Protein AF-A0A1Q6RII9-F1 (afdb_monomer_lite)

Radius of gyration: 26.64 Å; chains: 1; bounding box: 64×30×68 Å

Secondary structure (DSSP, 8-state):
-HHHHHH--HHHHHHHHHHHHHHHHHHHHHHHHHHHHHHHHHHHHHHHH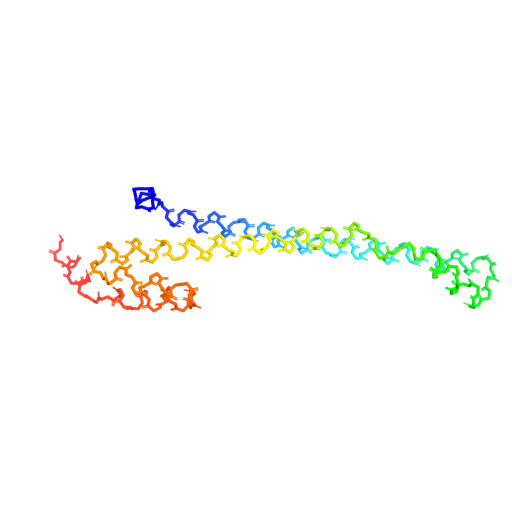HHHTT--HHHHHHHHHHH--SS-HHHHHHHHHHHHHHHHHHHHHHHHHHHHHHHHHHHTT--TTHHHHHHHHHHHHHHHHHHHHH--GGGHHHHT--

Structure (mmCIF, N/CA/C/O backbone):
data_AF-A0A1Q6RII9-F1
#
_entry.id   AF-A0A1Q6RII9-F1
#
loop_
_atom_site.group_PDB
_atom_site.id
_atom_site.type_symbol
_atom_site.label_atom_id
_atom_site.label_alt_id
_atom_site.label_comp_id
_atom_site.label_asym_id
_atom_site.label_entity_id
_atom_site.label_seq_id
_atom_site.pdbx_PDB_ins_code
_atom_site.Cartn_x
_atom_site.Cartn_y
_atom_site.Cartn_z
_atom_site.occupancy
_atom_site.B_iso_or_equiv
_atom_site.auth_seq_id
_atom_site.auth_comp_id
_atom_site.auth_asym_id
_atom_site.auth_atom_id
_atom_site.pdbx_PDB_model_num
ATOM 1 N N . MET A 1 1 ? -21.278 8.200 2.891 1.00 50.44 1 MET A N 1
ATOM 2 C CA . MET A 1 1 ? -20.014 7.417 2.944 1.00 50.44 1 MET A CA 1
ATOM 3 C C . MET A 1 1 ? -19.967 6.395 4.087 1.00 50.44 1 MET A C 1
ATOM 5 O O . MET A 1 1 ? -19.566 5.267 3.833 1.00 50.44 1 MET A O 1
ATOM 9 N N . LYS A 1 2 ? -20.441 6.727 5.300 1.00 54.19 2 LYS A N 1
ATOM 10 C CA . LYS A 1 2 ? -20.439 5.848 6.491 1.00 54.19 2 LYS A CA 1
ATOM 11 C C . LYS A 1 2 ? -21.106 4.464 6.299 1.00 54.19 2 LYS A C 1
ATOM 13 O O . LYS A 1 2 ? -20.525 3.463 6.702 1.00 54.19 2 LYS A O 1
ATOM 18 N N . ASN A 1 3 ? -22.242 4.387 5.591 1.00 57.34 3 ASN A N 1
ATOM 19 C CA . ASN A 1 3 ? -22.952 3.115 5.336 1.00 57.34 3 ASN A CA 1
ATOM 20 C C . ASN A 1 3 ? -22.182 2.1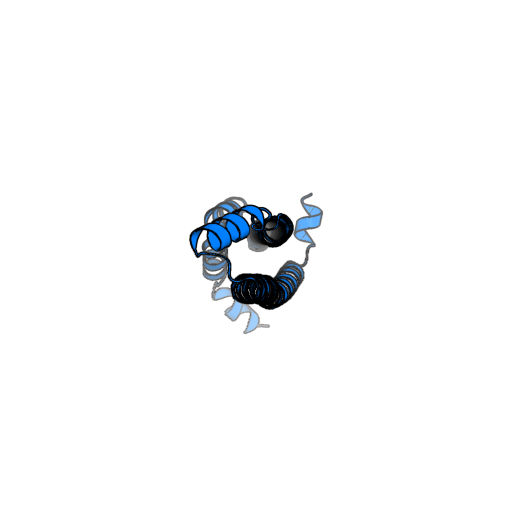13 4.455 1.00 57.34 3 ASN A C 1
ATOM 22 O O . ASN A 1 3 ? -22.318 0.909 4.648 1.00 57.34 3 ASN A O 1
ATOM 26 N N . ARG A 1 4 ? -21.352 2.575 3.504 1.00 58.88 4 ARG A N 1
ATOM 27 C CA . ARG A 1 4 ? -20.584 1.667 2.627 1.00 58.88 4 ARG A CA 1
ATOM 28 C C . ARG A 1 4 ? -19.405 1.017 3.346 1.00 58.88 4 ARG A C 1
ATOM 30 O O . ARG A 1 4 ? -19.097 -0.135 3.077 1.00 58.88 4 ARG A O 1
ATOM 37 N N . ILE A 1 5 ? -18.771 1.741 4.265 1.00 59.44 5 ILE A N 1
ATOM 38 C CA . ILE A 1 5 ? -17.616 1.254 5.033 1.00 59.44 5 ILE A CA 1
ATOM 39 C C . ILE A 1 5 ? -18.059 0.172 6.030 1.00 59.44 5 ILE A C 1
ATOM 41 O O . ILE A 1 5 ? -17.378 -0.835 6.188 1.00 59.44 5 ILE A O 1
ATOM 45 N N . MET A 1 6 ? -19.233 0.327 6.651 1.00 60.06 6 MET A N 1
ATOM 46 C CA . MET A 1 6 ? -19.733 -0.629 7.648 1.00 60.06 6 MET A CA 1
ATOM 47 C C . MET A 1 6 ? -20.140 -1.989 7.060 1.00 60.06 6 MET A C 1
ATOM 49 O O . MET A 1 6 ? -19.877 -3.014 7.686 1.00 60.06 6 MET A O 1
ATOM 53 N N . HIS A 1 7 ? -20.694 -2.029 5.844 1.00 58.81 7 HIS A N 1
ATOM 54 C CA . HIS A 1 7 ? -21.072 -3.288 5.181 1.00 58.81 7 HIS A CA 1
ATOM 55 C C . HIS A 1 7 ? -19.946 -3.946 4.371 1.00 58.81 7 HIS A C 1
ATOM 57 O O . HIS A 1 7 ? -20.114 -5.068 3.896 1.00 58.81 7 HIS A O 1
ATOM 63 N N . LYS A 1 8 ? -18.790 -3.289 4.213 1.00 65.94 8 LYS A N 1
ATOM 64 C CA . LYS A 1 8 ? -17.665 -3.846 3.456 1.00 65.94 8 LYS A CA 1
ATOM 65 C C . LYS A 1 8 ? -17.044 -5.014 4.231 1.00 65.94 8 LYS A C 1
ATOM 67 O O . LYS A 1 8 ? -16.762 -4.913 5.432 1.00 65.94 8 LYS A O 1
ATOM 72 N N . ASP A 1 9 ? -16.846 -6.130 3.539 1.00 79.31 9 ASP A N 1
ATOM 73 C CA . ASP A 1 9 ? -16.134 -7.296 4.057 1.00 79.31 9 ASP A CA 1
ATOM 74 C C . ASP A 1 9 ? -14.630 -7.069 3.871 1.00 79.31 9 ASP A C 1
ATOM 76 O O . ASP A 1 9 ? -14.045 -7.372 2.828 1.00 79.31 9 ASP A O 1
ATOM 80 N N . PHE A 1 10 ? -14.013 -6.461 4.882 1.00 77.38 10 PHE A N 1
ATOM 81 C CA . PHE A 1 10 ? -12.586 -6.157 4.863 1.00 77.38 10 PHE A CA 1
ATOM 82 C C . PHE A 1 10 ? -11.726 -7.420 4.768 1.00 77.38 10 PHE A C 1
ATOM 84 O O . PHE A 1 10 ? -10.680 -7.378 4.133 1.00 77.38 10 PHE A O 1
ATOM 91 N N . ALA A 1 11 ? -12.176 -8.569 5.285 1.00 76.81 11 ALA A N 1
ATOM 92 C CA . ALA A 1 11 ? -11.431 -9.821 5.162 1.00 76.81 11 ALA A CA 1
ATOM 93 C C . ALA A 1 11 ? -11.367 -10.318 3.709 1.00 76.81 11 ALA A C 1
ATOM 95 O O . ALA A 1 11 ? -10.376 -10.927 3.299 1.00 76.81 11 ALA A O 1
ATOM 96 N N . LYS A 1 12 ? -12.411 -10.071 2.908 1.00 80.75 12 LYS A N 1
ATOM 97 C CA . LYS A 1 12 ? -12.364 -10.297 1.454 1.00 80.75 12 LYS A CA 1
ATOM 98 C C . LYS A 1 12 ? -11.507 -9.249 0.745 1.00 80.75 12 LYS A C 1
ATOM 100 O O . LYS A 1 12 ? -10.730 -9.619 -0.128 1.00 80.75 12 LYS A O 1
ATOM 105 N N . ALA A 1 13 ? -11.603 -7.978 1.139 1.00 82.62 13 ALA A N 1
ATOM 106 C CA . ALA A 1 13 ? -10.805 -6.900 0.550 1.00 82.62 13 ALA A CA 1
ATOM 107 C C . ALA A 1 13 ? -9.293 -7.113 0.757 1.00 82.62 13 ALA A C 1
ATOM 109 O O . ALA A 1 13 ? -8.537 -7.063 -0.208 1.00 82.62 13 ALA A O 1
ATOM 110 N N . PHE A 1 14 ? -8.859 -7.455 1.974 1.00 82.62 14 PHE A N 1
ATOM 111 C CA . PHE A 1 14 ? -7.457 -7.768 2.262 1.00 82.62 14 PHE A CA 1
ATOM 112 C C . PHE A 1 14 ? -6.969 -9.000 1.500 1.00 82.62 14 PHE A C 1
ATOM 114 O O . PHE A 1 14 ? -5.874 -8.971 0.948 1.00 82.62 14 PHE A O 1
ATOM 121 N N . ARG A 1 15 ? -7.787 -10.060 1.404 1.00 83.06 15 ARG A N 1
ATOM 122 C CA . ARG A 1 15 ? -7.452 -11.235 0.581 1.00 83.06 15 ARG A CA 1
ATOM 123 C C . ARG A 1 15 ? -7.273 -10.871 -0.889 1.00 83.06 15 ARG A C 1
ATOM 125 O O . ARG A 1 15 ? -6.315 -11.324 -1.501 1.00 83.06 15 ARG A O 1
ATOM 132 N N . LEU A 1 16 ? -8.153 -10.037 -1.440 1.00 86.25 16 LEU A N 1
ATOM 133 C CA . LEU A 1 16 ? -8.039 -9.570 -2.820 1.00 86.25 16 LEU A CA 1
ATOM 134 C C . LEU A 1 16 ? -6.758 -8.753 -3.037 1.00 86.25 16 LEU A C 1
ATOM 136 O O . LEU A 1 16 ? -6.026 -9.023 -3.984 1.00 86.25 16 LEU A O 1
ATOM 140 N N . ILE A 1 17 ? -6.461 -7.801 -2.146 1.00 87.06 17 ILE A N 1
ATOM 141 C CA . ILE A 1 17 ? -5.233 -6.994 -2.207 1.00 87.06 17 ILE A CA 1
ATOM 142 C C . ILE A 1 17 ? -3.994 -7.888 -2.127 1.00 87.06 17 ILE A C 1
ATOM 144 O O . ILE A 1 17 ? -3.063 -7.699 -2.901 1.00 87.06 17 ILE A O 1
ATOM 148 N N . LEU A 1 18 ? -3.996 -8.888 -1.243 1.00 85.44 18 LEU A N 1
ATOM 149 C CA . LEU A 1 18 ? -2.895 -9.837 -1.096 1.00 85.44 18 LEU A CA 1
ATOM 150 C C . LEU A 1 18 ? -2.700 -10.688 -2.358 1.00 85.44 18 LEU A C 1
ATOM 152 O O . LEU A 1 18 ? -1.569 -10.875 -2.794 1.00 85.44 18 LEU A O 1
ATOM 156 N N . VAL A 1 19 ? -3.779 -11.151 -2.995 1.00 88.81 19 VAL A N 1
ATOM 157 C CA . VAL A 1 19 ? -3.686 -11.860 -4.283 1.00 88.81 19 VAL A CA 1
ATOM 158 C C . VAL A 1 19 ? -3.100 -10.950 -5.364 1.00 88.81 19 VAL A C 1
ATOM 160 O O . VAL A 1 19 ? -2.173 -11.360 -6.058 1.00 88.81 19 VAL A O 1
ATOM 163 N N . ILE A 1 20 ? -3.578 -9.706 -5.479 1.00 89.06 20 ILE A N 1
ATOM 164 C CA . ILE A 1 20 ? -3.051 -8.729 -6.448 1.00 89.06 20 ILE A CA 1
ATOM 165 C C . ILE A 1 20 ? -1.571 -8.442 -6.179 1.00 89.06 20 ILE A C 1
ATOM 167 O O . ILE A 1 20 ? -0.781 -8.419 -7.117 1.00 89.06 20 ILE A O 1
ATOM 171 N N . PHE A 1 21 ? -1.182 -8.276 -4.914 1.00 89.94 21 PHE A N 1
ATOM 172 C CA . PHE A 1 21 ? 0.207 -8.085 -4.498 1.00 89.94 21 PHE A CA 1
ATOM 173 C C . PHE A 1 21 ? 1.089 -9.247 -4.953 1.00 89.94 21 PHE A C 1
ATOM 175 O O . PHE A 1 21 ? 2.143 -9.015 -5.535 1.00 89.94 21 PHE A O 1
ATOM 182 N N . ILE A 1 22 ? 0.661 -10.494 -4.723 1.00 88.44 22 ILE A N 1
ATOM 183 C CA . ILE A 1 22 ? 1.429 -11.683 -5.117 1.00 88.44 22 ILE A CA 1
ATOM 184 C C . ILE A 1 22 ? 1.559 -11.753 -6.638 1.00 88.44 22 ILE A C 1
ATOM 186 O O . ILE A 1 22 ? 2.658 -11.955 -7.146 1.00 88.44 22 ILE A O 1
ATOM 190 N N . VAL A 1 23 ? 0.465 -11.540 -7.372 1.00 90.31 23 VAL A N 1
ATOM 191 C CA . VAL A 1 23 ? 0.485 -11.527 -8.842 1.00 90.31 23 VAL A CA 1
ATOM 192 C C . VAL A 1 23 ? 1.423 -10.436 -9.361 1.00 90.31 23 VAL A C 1
ATOM 194 O O . VAL A 1 23 ? 2.251 -10.703 -10.231 1.00 90.31 23 VAL A O 1
ATOM 197 N N . LEU A 1 24 ? 1.351 -9.228 -8.793 1.00 88.94 24 LEU A N 1
ATOM 198 C CA . LEU A 1 24 ? 2.221 -8.114 -9.158 1.00 88.94 24 LEU A CA 1
ATOM 199 C C . LEU A 1 24 ? 3.685 -8.421 -8.822 1.00 88.94 24 LEU A C 1
ATOM 201 O O . LEU A 1 24 ? 4.556 -8.154 -9.644 1.00 88.94 24 LEU A O 1
ATOM 205 N N . ALA A 1 25 ? 3.970 -9.027 -7.668 1.00 87.12 25 ALA A N 1
ATOM 206 C CA . ALA A 1 25 ? 5.315 -9.433 -7.260 1.00 87.12 25 ALA A CA 1
ATOM 207 C C . ALA A 1 25 ? 5.921 -10.472 -8.206 1.00 87.12 25 ALA A C 1
ATOM 209 O O . ALA A 1 25 ? 7.050 -10.296 -8.658 1.00 87.12 25 ALA A O 1
ATOM 210 N N . VAL A 1 26 ? 5.159 -11.510 -8.561 1.00 88.06 26 VAL A N 1
ATOM 211 C CA . VAL A 1 26 ? 5.590 -12.532 -9.525 1.00 88.06 26 VAL A CA 1
ATOM 212 C C . VAL A 1 26 ? 5.845 -11.900 -10.893 1.00 88.06 26 VAL A C 1
ATOM 214 O O . VAL A 1 26 ? 6.894 -12.136 -11.488 1.00 88.06 26 VAL A O 1
ATOM 217 N N . PHE A 1 27 ? 4.941 -11.039 -11.371 1.00 85.06 27 PHE A N 1
ATOM 218 C CA . PHE A 1 27 ? 5.128 -10.332 -12.638 1.00 85.06 27 PHE A CA 1
ATOM 219 C C . PHE A 1 27 ? 6.380 -9.449 -12.618 1.00 85.06 27 PHE A C 1
ATOM 221 O O . PHE A 1 27 ? 7.178 -9.483 -13.548 1.00 85.06 27 PHE A O 1
ATOM 228 N N . THR A 1 28 ? 6.597 -8.711 -11.529 1.00 83.06 28 THR A N 1
ATOM 229 C CA . THR A 1 28 ? 7.777 -7.858 -11.335 1.00 83.06 28 THR A CA 1
ATOM 230 C C . THR A 1 28 ? 9.069 -8.684 -11.352 1.00 83.06 28 THR A C 1
ATOM 232 O O . THR A 1 28 ? 10.029 -8.318 -12.028 1.00 83.06 28 THR A O 1
ATOM 235 N N . ALA A 1 29 ? 9.076 -9.832 -10.668 1.00 81.00 29 ALA A N 1
ATOM 236 C CA . ALA A 1 29 ? 10.218 -10.742 -10.588 1.00 81.00 29 ALA A CA 1
ATOM 237 C C . ALA A 1 29 ? 10.582 -11.394 -11.931 1.00 81.00 29 ALA A C 1
ATOM 239 O O . ALA A 1 29 ? 11.727 -11.790 -12.113 1.00 81.00 29 ALA A O 1
ATOM 240 N N . VAL A 1 30 ? 9.637 -11.489 -12.871 1.00 78.94 30 VAL A N 1
ATOM 241 C CA . VAL A 1 30 ? 9.878 -11.996 -14.232 1.00 78.94 30 VAL A CA 1
ATOM 242 C C . VAL A 1 30 ? 10.211 -10.859 -15.205 1.00 78.94 30 VAL A C 1
ATOM 244 O O . VAL A 1 30 ? 11.125 -10.983 -16.019 1.00 78.94 30 VAL A O 1
ATOM 247 N N . ALA A 1 31 ? 9.515 -9.725 -15.105 1.00 72.31 31 ALA A N 1
ATOM 248 C CA . ALA A 1 31 ? 9.683 -8.588 -16.004 1.00 72.31 31 ALA A CA 1
ATOM 249 C C . ALA A 1 31 ? 11.044 -7.892 -15.835 1.00 72.31 31 ALA A C 1
ATOM 251 O O . ALA A 1 31 ? 11.658 -7.513 -16.833 1.00 72.31 31 ALA A O 1
ATOM 252 N N . ILE A 1 32 ? 11.544 -7.751 -14.599 1.00 67.88 32 ILE A N 1
ATOM 253 C CA . ILE A 1 32 ? 12.828 -7.081 -14.337 1.00 67.88 32 ILE A CA 1
ATOM 254 C C . ILE A 1 32 ? 14.013 -7.858 -14.954 1.00 67.88 32 ILE A C 1
ATOM 256 O O . ILE A 1 32 ? 14.763 -7.248 -15.722 1.00 67.88 32 ILE A O 1
ATOM 260 N N . PRO A 1 33 ? 14.197 -9.177 -14.717 1.00 67.56 33 PRO A N 1
ATOM 261 C CA . PRO A 1 33 ? 15.311 -9.923 -15.308 1.00 67.56 33 PRO A CA 1
ATOM 262 C C . PRO A 1 33 ? 15.242 -10.031 -16.832 1.00 67.56 33 PRO A C 1
ATOM 264 O O . PRO A 1 33 ? 16.276 -9.938 -17.493 1.00 67.56 33 PRO A O 1
ATOM 267 N N . LEU A 1 34 ? 14.044 -10.196 -17.408 1.00 63.31 34 LEU A N 1
ATOM 268 C CA . LEU A 1 34 ? 13.874 -10.255 -18.864 1.00 63.31 34 LEU A CA 1
ATOM 269 C C . LEU A 1 34 ? 14.234 -8.922 -19.528 1.00 63.31 34 LEU A C 1
ATOM 271 O O . LEU A 1 34 ? 14.924 -8.908 -20.546 1.00 63.31 34 LEU A O 1
ATOM 275 N N . SER A 1 35 ? 13.843 -7.802 -18.915 1.00 61.41 35 SER A N 1
ATOM 276 C CA . SER A 1 35 ? 14.172 -6.466 -19.415 1.00 61.41 35 SER A CA 1
ATOM 277 C C . SER A 1 35 ? 15.673 -6.145 -19.327 1.00 61.41 35 SER A C 1
ATOM 279 O O . SER A 1 35 ? 16.201 -5.418 -20.166 1.00 61.41 35 SER A O 1
ATOM 281 N N . LEU A 1 36 ? 16.382 -6.715 -18.346 1.00 59.75 36 LEU A N 1
ATOM 282 C CA . LEU A 1 36 ? 17.839 -6.594 -18.216 1.00 59.75 36 LEU A CA 1
ATOM 283 C C . LEU A 1 36 ? 18.602 -7.559 -19.144 1.00 59.75 36 LEU A C 1
ATOM 285 O O . LEU A 1 36 ? 19.652 -7.198 -19.668 1.00 59.75 36 LEU A O 1
ATOM 289 N N . SER A 1 37 ? 18.072 -8.760 -19.398 1.00 57.56 37 SER A N 1
ATOM 290 C CA . SER A 1 37 ? 18.707 -9.758 -20.278 1.00 57.56 37 SER A CA 1
ATOM 291 C C . SER A 1 37 ? 18.733 -9.316 -21.744 1.00 57.56 37 SER A C 1
ATOM 293 O O . SER A 1 37 ? 19.722 -9.550 -22.437 1.00 57.56 37 SER A O 1
ATOM 295 N N . GLN A 1 38 ? 17.692 -8.613 -22.204 1.00 57.56 38 GLN A N 1
ATOM 296 C CA . GLN A 1 38 ? 17.681 -7.997 -23.537 1.00 57.56 38 GLN A CA 1
ATOM 297 C C . GLN A 1 38 ? 18.810 -6.964 -23.700 1.00 57.56 38 GLN A C 1
ATOM 299 O O . GLN A 1 38 ? 19.486 -6.960 -24.725 1.00 57.56 38 GLN A O 1
ATOM 304 N N . GLN A 1 39 ? 19.107 -6.172 -22.660 1.00 56.00 39 GLN A N 1
ATOM 305 C CA . GLN A 1 39 ? 20.194 -5.183 -22.709 1.00 56.00 39 GLN A CA 1
ATOM 306 C C . GLN A 1 39 ? 21.581 -5.822 -22.849 1.00 56.00 39 GLN A C 1
ATOM 308 O O . GLN A 1 39 ? 22.434 -5.279 -23.548 1.00 56.00 39 GLN A O 1
ATOM 313 N N . ILE A 1 40 ? 21.825 -6.970 -22.205 1.00 55.38 40 ILE A N 1
ATOM 314 C CA . ILE A 1 40 ? 23.114 -7.672 -22.309 1.00 55.38 40 ILE A CA 1
ATOM 315 C C . ILE A 1 40 ? 23.297 -8.246 -23.719 1.00 55.38 40 ILE A C 1
ATOM 317 O O . ILE A 1 40 ? 24.384 -8.128 -24.285 1.00 55.38 40 ILE A O 1
ATOM 321 N N . SER A 1 41 ? 22.238 -8.823 -24.298 1.00 57.88 41 SER A N 1
ATOM 322 C CA . SER A 1 41 ? 22.276 -9.382 -25.653 1.00 57.88 41 SER A CA 1
ATOM 323 C C . SER A 1 41 ? 22.569 -8.296 -26.686 1.00 57.88 41 SER A C 1
ATOM 325 O O . SER A 1 41 ? 23.515 -8.431 -27.462 1.00 57.88 41 SER A O 1
ATOM 327 N N . ASP A 1 42 ? 21.847 -7.177 -26.635 1.00 59.41 42 ASP A N 1
ATOM 328 C CA . ASP A 1 42 ? 22.031 -6.074 -27.581 1.00 59.41 42 ASP A CA 1
ATOM 329 C C . ASP A 1 42 ? 23.414 -5.421 -27.432 1.00 59.41 42 ASP A C 1
ATOM 331 O O . ASP A 1 42 ? 24.112 -5.192 -28.422 1.00 59.41 42 ASP A O 1
ATOM 335 N N . ALA A 1 43 ? 23.881 -5.209 -26.196 1.00 56.97 43 ALA A N 1
ATOM 336 C CA . ALA A 1 43 ? 25.222 -4.683 -25.941 1.00 56.97 43 ALA A CA 1
ATOM 337 C C . ALA A 1 43 ? 26.335 -5.633 -26.423 1.00 56.97 43 ALA A C 1
ATOM 339 O O . ALA A 1 43 ? 27.388 -5.183 -26.885 1.00 56.97 43 ALA A O 1
ATOM 340 N N . SER A 1 44 ? 26.119 -6.950 -26.329 1.00 58.62 44 SER A N 1
ATOM 341 C CA . SER A 1 44 ? 27.084 -7.957 -26.780 1.00 58.62 44 SER A CA 1
ATOM 342 C C . SER A 1 44 ? 27.188 -8.038 -28.308 1.00 58.62 44 SER A C 1
ATOM 344 O O . SER A 1 44 ? 28.303 -8.117 -28.829 1.00 58.62 44 SER A O 1
ATOM 346 N N . HIS A 1 45 ? 26.069 -7.909 -29.028 1.00 61.06 45 HIS A N 1
ATOM 347 C CA . HIS A 1 45 ? 26.056 -7.853 -30.492 1.00 61.06 45 HIS A CA 1
ATOM 348 C C . HIS A 1 45 ? 26.778 -6.611 -31.024 1.00 61.06 45 HIS A C 1
ATOM 350 O O . HIS A 1 45 ? 27.584 -6.721 -31.948 1.00 61.06 45 HIS A O 1
ATOM 356 N N . PHE A 1 46 ? 26.582 -5.449 -30.392 1.00 61.44 46 PHE A N 1
ATOM 357 C CA . PHE A 1 46 ? 27.330 -4.234 -30.732 1.00 61.44 46 PHE A CA 1
ATOM 358 C C . PHE A 1 46 ? 28.840 -4.392 -30.518 1.00 61.44 46 PHE A C 1
ATOM 360 O O . PHE A 1 46 ? 29.634 -3.969 -31.359 1.00 61.44 46 PHE A O 1
ATOM 367 N N . ARG A 1 47 ? 29.258 -5.038 -29.420 1.00 58.59 47 ARG A N 1
ATOM 368 C CA . ARG A 1 47 ? 30.677 -5.337 -29.157 1.00 58.59 47 ARG A CA 1
ATOM 369 C C . ARG A 1 47 ? 31.290 -6.247 -30.220 1.00 58.59 47 ARG A C 1
ATOM 371 O O . ARG A 1 47 ? 32.393 -5.969 -30.684 1.00 58.59 47 ARG A O 1
ATOM 378 N N . GLN A 1 48 ? 30.573 -7.294 -30.625 1.00 63.31 48 GLN A N 1
ATOM 379 C CA . GLN A 1 48 ? 31.021 -8.198 -31.686 1.00 63.31 48 GLN A CA 1
ATOM 380 C C . GLN A 1 48 ? 31.129 -7.483 -33.036 1.00 63.31 48 GLN A C 1
ATOM 382 O O . GLN A 1 48 ? 32.101 -7.681 -33.760 1.00 63.31 48 GLN A O 1
ATOM 387 N N . GLN A 1 49 ? 30.177 -6.605 -33.355 1.00 62.94 49 GLN A N 1
ATOM 388 C CA . GLN A 1 49 ? 30.189 -5.835 -34.597 1.00 62.94 49 GLN A CA 1
ATOM 389 C C . GLN A 1 49 ? 31.332 -4.805 -34.631 1.00 62.94 49 GLN A C 1
ATOM 391 O O . GLN A 1 49 ? 31.932 -4.593 -35.681 1.00 62.94 49 GLN A O 1
ATOM 396 N N . ALA A 1 50 ? 31.691 -4.220 -33.482 1.00 59.97 50 ALA A N 1
ATOM 397 C CA . ALA A 1 50 ? 32.831 -3.312 -33.371 1.00 59.97 50 ALA A CA 1
ATOM 398 C C . ALA A 1 50 ? 34.186 -4.021 -33.506 1.00 59.97 50 ALA A C 1
ATOM 400 O O . ALA A 1 50 ? 35.088 -3.487 -34.149 1.00 59.97 50 ALA A O 1
ATOM 401 N N . GLN A 1 51 ? 34.312 -5.235 -32.960 1.00 61.00 51 GLN A N 1
ATOM 402 C CA . GLN A 1 51 ? 35.499 -6.072 -33.158 1.00 61.00 51 GLN A CA 1
ATOM 403 C C . GLN A 1 51 ? 35.623 -6.571 -34.602 1.00 61.00 51 GLN A C 1
ATOM 405 O O . GLN A 1 51 ? 36.724 -6.600 -35.140 1.00 61.00 51 GLN A O 1
ATOM 410 N N . ALA A 1 52 ? 34.510 -6.921 -35.254 1.00 62.94 52 ALA A N 1
ATOM 411 C CA . ALA A 1 52 ? 34.508 -7.350 -36.654 1.00 62.94 52 ALA A CA 1
ATOM 412 C C . ALA A 1 52 ? 34.855 -6.219 -37.644 1.00 62.94 52 ALA A C 1
ATOM 414 O O . ALA A 1 52 ? 35.286 -6.498 -38.759 1.00 62.94 52 ALA A O 1
ATOM 415 N N . ALA A 1 53 ? 34.671 -4.957 -37.246 1.00 63.62 53 ALA A N 1
ATOM 416 C CA . ALA A 1 53 ? 34.951 -3.777 -38.062 1.00 63.62 53 ALA A CA 1
ATOM 417 C C . ALA A 1 53 ? 36.348 -3.157 -37.830 1.00 63.62 53 ALA A C 1
ATOM 419 O O . ALA A 1 53 ? 36.608 -2.082 -38.365 1.00 63.62 53 ALA A O 1
ATOM 420 N N . ASP A 1 54 ? 37.216 -3.795 -37.030 1.00 61.69 54 ASP A N 1
ATOM 421 C CA . ASP A 1 54 ? 38.566 -3.315 -36.663 1.00 61.69 54 ASP A CA 1
ATOM 422 C C . ASP A 1 54 ? 38.585 -1.853 -36.162 1.00 61.69 54 ASP A C 1
ATOM 424 O O . ASP A 1 54 ? 39.477 -1.055 -36.454 1.00 61.69 54 ASP A O 1
ATOM 428 N N . MET A 1 55 ? 37.540 -1.460 -35.423 1.00 63.16 55 MET A N 1
ATOM 429 C CA . MET A 1 55 ? 37.433 -0.108 -34.878 1.00 63.16 55 MET A CA 1
ATOM 430 C C . MET A 1 55 ? 38.390 0.065 -33.694 1.00 63.16 55 MET A C 1
ATOM 432 O O . MET A 1 55 ? 38.377 -0.727 -32.752 1.00 63.16 55 MET A O 1
ATOM 436 N N . THR A 1 56 ? 39.183 1.143 -33.696 1.00 65.38 56 THR A N 1
ATOM 437 C CA . THR A 1 56 ? 40.056 1.488 -32.557 1.00 65.38 56 THR A CA 1
ATOM 438 C C . THR A 1 56 ? 39.215 1.685 -31.294 1.00 65.38 56 THR A C 1
ATOM 440 O O . THR A 1 56 ? 38.085 2.160 -31.382 1.00 65.38 56 THR A O 1
ATOM 443 N N . GLU A 1 57 ? 39.755 1.395 -30.106 1.00 62.59 57 GLU A N 1
ATOM 444 C CA . GLU A 1 57 ? 39.002 1.432 -28.837 1.00 62.59 57 GLU A CA 1
ATOM 445 C C . GLU A 1 57 ? 38.245 2.762 -28.626 1.00 62.59 57 GLU A C 1
ATOM 447 O O . GLU A 1 57 ? 37.084 2.765 -28.229 1.00 62.59 57 GLU A O 1
ATOM 452 N N . HIS A 1 58 ? 38.836 3.894 -29.030 1.00 61.22 58 HIS A N 1
ATOM 453 C CA . HIS A 1 58 ? 38.190 5.214 -29.008 1.00 61.22 58 HIS A CA 1
ATOM 454 C C . HIS A 1 58 ? 37.073 5.412 -30.048 1.00 61.22 58 HIS A C 1
ATOM 456 O O . HIS A 1 58 ? 36.133 6.171 -29.803 1.00 61.22 58 HIS A O 1
ATOM 462 N N . GLN A 1 59 ? 37.154 4.764 -31.212 1.00 63.56 59 GLN A N 1
ATOM 463 C CA . GLN A 1 59 ? 36.076 4.761 -32.206 1.00 63.56 59 GLN A CA 1
ATOM 464 C C . GLN A 1 59 ? 34.941 3.839 -31.765 1.00 63.56 59 GLN A C 1
ATOM 466 O O . GLN A 1 59 ? 33.783 4.237 -31.859 1.00 63.56 59 GLN A O 1
ATOM 471 N N . ALA A 1 60 ? 35.268 2.673 -31.200 1.00 60.50 60 ALA A N 1
ATOM 472 C CA . ALA A 1 60 ? 34.302 1.774 -30.586 1.00 60.50 60 ALA A CA 1
ATOM 473 C C . ALA A 1 60 ? 33.595 2.446 -29.399 1.00 60.50 60 ALA A C 1
ATOM 475 O O . ALA A 1 60 ? 32.382 2.345 -29.293 1.00 60.50 60 ALA A O 1
ATOM 476 N N . GLU A 1 61 ? 34.303 3.205 -28.557 1.00 61.28 61 GLU A N 1
ATOM 477 C CA . GLU A 1 61 ? 33.711 3.943 -27.434 1.00 61.28 61 GLU A CA 1
ATOM 478 C C . GLU A 1 61 ? 32.826 5.110 -27.900 1.00 61.28 61 GLU A C 1
ATOM 480 O O . GLU A 1 61 ? 31.755 5.330 -27.336 1.00 61.28 61 GLU A O 1
ATOM 485 N N . ARG A 1 62 ? 33.215 5.847 -28.952 1.00 62.12 62 ARG A N 1
ATOM 486 C CA . ARG A 1 62 ? 32.368 6.906 -29.535 1.00 62.12 62 ARG A CA 1
ATOM 487 C C . ARG A 1 62 ? 31.144 6.350 -30.248 1.00 62.12 62 ARG A C 1
ATOM 489 O O . ARG A 1 62 ? 30.079 6.938 -30.107 1.00 62.12 62 ARG A O 1
ATOM 496 N N . ALA A 1 63 ? 31.291 5.249 -30.982 1.00 60.06 63 ALA A N 1
ATOM 497 C CA . ALA A 1 63 ? 30.190 4.554 -31.636 1.00 60.06 63 ALA A CA 1
ATOM 498 C C . ALA A 1 63 ? 29.272 3.900 -30.605 1.00 60.06 63 ALA A C 1
ATOM 500 O O . ALA A 1 63 ? 28.061 3.970 -30.758 1.00 60.06 63 ALA A O 1
ATOM 501 N N . LEU A 1 64 ? 29.821 3.346 -29.517 1.00 60.97 64 LEU A N 1
ATOM 502 C CA . LEU A 1 64 ? 29.055 2.892 -28.363 1.00 60.97 64 LEU A CA 1
ATOM 503 C C . LEU A 1 64 ? 28.293 4.084 -27.797 1.00 60.97 64 LEU A C 1
ATOM 505 O O . LEU A 1 64 ? 27.082 4.044 -27.842 1.00 60.97 64 LEU A O 1
ATOM 509 N N . LYS A 1 65 ? 28.949 5.178 -27.383 1.00 58.34 65 LYS A N 1
ATOM 510 C CA . LYS A 1 65 ? 28.294 6.383 -26.835 1.00 58.34 65 LYS A CA 1
ATOM 511 C C . LYS A 1 65 ? 27.259 7.024 -27.763 1.00 58.34 65 LYS A C 1
ATOM 513 O O . LYS A 1 65 ? 26.288 7.567 -27.250 1.00 58.34 65 LYS A O 1
ATOM 518 N N . SER A 1 66 ? 27.450 6.986 -29.082 1.00 57.19 66 SER A N 1
ATOM 519 C CA . SER A 1 66 ? 26.469 7.493 -30.049 1.00 57.19 66 SER A CA 1
ATOM 520 C C . SER A 1 66 ? 25.341 6.493 -30.334 1.00 57.19 66 SER A C 1
ATOM 522 O O . SER A 1 66 ? 24.240 6.916 -30.671 1.00 57.19 66 SER A O 1
ATOM 524 N N . SER A 1 67 ? 25.598 5.191 -30.153 1.00 52.41 67 SER A N 1
ATOM 525 C CA . SER A 1 67 ? 24.628 4.089 -30.259 1.00 52.41 67 SER A CA 1
ATOM 526 C C . SER A 1 67 ? 23.959 3.756 -28.921 1.00 52.41 67 SER A C 1
ATOM 528 O O . SER A 1 67 ? 22.956 3.038 -28.911 1.00 52.41 67 SER A O 1
ATOM 530 N N . ILE A 1 68 ? 24.435 4.330 -27.800 1.00 47.59 68 ILE A N 1
ATOM 531 C CA . ILE A 1 68 ? 23.663 4.544 -26.570 1.00 47.59 68 ILE A CA 1
ATOM 532 C C . ILE A 1 68 ? 22.596 5.575 -26.936 1.00 47.59 68 ILE A C 1
ATOM 534 O O . ILE A 1 68 ? 22.621 6.745 -26.558 1.00 47.59 68 ILE A O 1
ATOM 538 N N . THR A 1 69 ? 21.621 5.090 -27.693 1.00 47.34 69 THR A N 1
ATOM 539 C CA . THR A 1 69 ? 20.246 5.548 -27.625 1.00 47.34 69 THR A CA 1
ATOM 540 C C . THR A 1 69 ? 19.943 5.660 -26.128 1.00 47.34 69 THR A C 1
ATOM 542 O O . THR A 1 69 ? 20.179 4.685 -25.403 1.00 47.34 69 THR A O 1
ATOM 545 N N . PRO A 1 70 ? 19.571 6.852 -25.628 1.00 45.59 70 PRO A N 1
ATOM 546 C CA . PRO A 1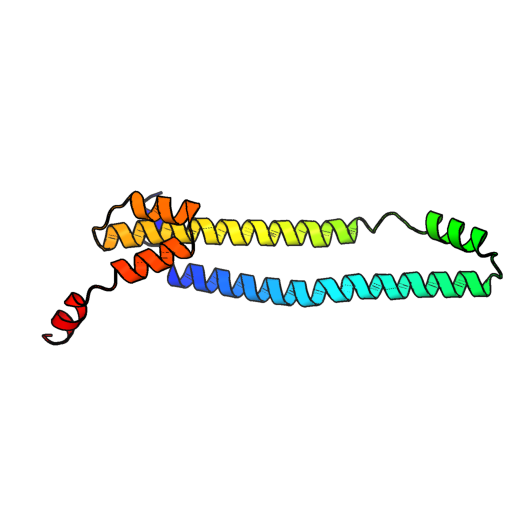 70 ? 19.542 7.139 -24.198 1.00 45.59 70 PRO A CA 1
ATOM 547 C C . PRO A 1 70 ? 18.748 6.051 -23.490 1.00 45.59 70 PRO A C 1
ATOM 549 O O . PRO A 1 70 ? 17.702 5.664 -24.011 1.00 45.59 70 PRO A O 1
ATOM 552 N N . LEU A 1 71 ? 19.287 5.555 -22.365 1.00 50.44 71 LEU A N 1
ATOM 553 C CA . LEU A 1 71 ? 18.690 4.574 -21.448 1.00 50.44 71 LEU A CA 1
ATOM 554 C C . LEU A 1 71 ? 17.199 4.376 -21.758 1.00 50.44 71 LEU A C 1
ATOM 556 O O . LEU A 1 71 ? 16.392 5.246 -21.430 1.00 50.44 71 LEU A O 1
ATOM 560 N N . ASN A 1 72 ? 16.888 3.313 -22.509 1.00 57.41 72 ASN A N 1
ATOM 561 C CA . ASN A 1 72 ? 15.645 3.150 -23.266 1.00 57.41 72 ASN A CA 1
ATOM 562 C C . ASN A 1 72 ? 14.442 3.692 -22.472 1.00 57.41 72 ASN A C 1
ATOM 564 O O . ASN A 1 72 ? 14.138 3.172 -21.396 1.00 57.41 72 ASN A O 1
ATOM 568 N N . ALA A 1 73 ? 13.779 4.745 -22.970 1.00 58.41 73 ALA A N 1
ATOM 569 C CA . ALA A 1 73 ? 12.636 5.389 -22.308 1.00 58.41 73 ALA A CA 1
ATOM 570 C C . ALA A 1 73 ? 11.568 4.366 -21.873 1.00 58.41 73 ALA A C 1
ATOM 572 O O . ALA A 1 73 ? 10.880 4.547 -20.871 1.00 58.41 7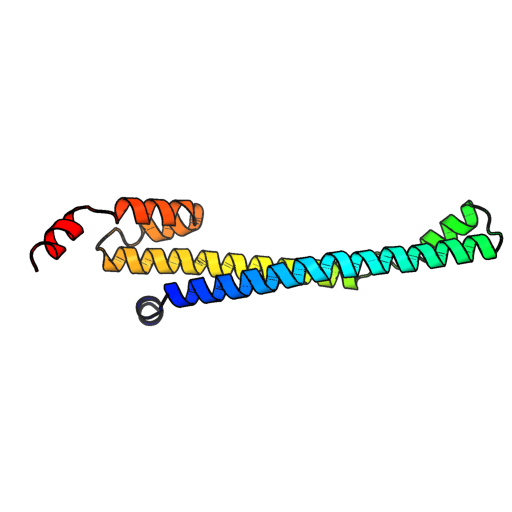3 ALA A O 1
ATOM 573 N N . THR A 1 74 ? 11.507 3.243 -22.588 1.00 59.56 74 THR A N 1
ATOM 574 C CA . THR A 1 74 ? 10.711 2.055 -22.285 1.00 59.56 74 THR A CA 1
ATOM 575 C C . THR A 1 74 ? 11.027 1.451 -20.910 1.00 59.56 74 THR A C 1
ATOM 577 O O . THR A 1 74 ? 10.108 1.146 -20.161 1.00 59.56 74 THR A O 1
ATOM 580 N N . ASN A 1 75 ? 12.293 1.323 -20.506 1.00 64.62 75 ASN A N 1
ATOM 581 C CA . ASN A 1 75 ? 12.683 0.770 -19.203 1.00 64.62 75 ASN A CA 1
ATOM 582 C C . ASN A 1 75 ? 12.334 1.714 -18.051 1.00 64.62 75 ASN A C 1
ATOM 584 O O . ASN A 1 75 ? 11.850 1.264 -17.013 1.00 64.62 75 ASN A O 1
ATOM 588 N N . TYR A 1 76 ? 12.520 3.021 -18.248 1.00 66.50 76 TYR A N 1
ATOM 589 C CA . TYR A 1 76 ? 12.074 4.026 -17.282 1.00 66.50 76 TYR A CA 1
ATOM 590 C C . TYR A 1 76 ? 10.545 4.056 -17.167 1.00 66.50 76 TYR A C 1
ATOM 592 O O . TYR A 1 76 ? 10.021 4.173 -16.062 1.00 66.50 76 TYR A O 1
ATOM 600 N N . ALA A 1 77 ? 9.825 3.883 -18.277 1.00 75.88 77 ALA A N 1
ATOM 601 C CA . ALA A 1 77 ? 8.370 3.782 -18.282 1.00 75.88 77 ALA A CA 1
ATOM 602 C C . ALA A 1 77 ? 7.869 2.493 -17.608 1.00 75.88 77 ALA A C 1
ATOM 604 O O . ALA A 1 77 ? 6.898 2.544 -16.858 1.00 75.88 77 ALA A O 1
ATOM 605 N N . ILE A 1 78 ? 8.542 1.354 -17.812 1.00 75.00 78 ILE A N 1
ATOM 606 C CA . ILE A 1 78 ? 8.188 0.073 -17.182 1.00 75.00 78 ILE A CA 1
ATOM 607 C C . ILE A 1 78 ? 8.465 0.122 -15.678 1.00 75.00 78 ILE A C 1
ATOM 609 O O . ILE A 1 78 ? 7.566 -0.155 -14.891 1.00 75.00 78 ILE A O 1
ATOM 613 N N . ILE A 1 79 ? 9.674 0.508 -15.260 1.00 77.94 79 ILE A N 1
ATOM 614 C CA . ILE A 1 79 ? 10.046 0.567 -13.837 1.00 77.94 79 ILE A CA 1
ATOM 615 C C . ILE A 1 79 ? 9.260 1.673 -13.127 1.00 77.94 79 ILE A C 1
ATOM 617 O O . ILE A 1 79 ? 8.743 1.455 -12.033 1.00 77.94 79 ILE A O 1
ATOM 621 N N . GLY A 1 80 ? 9.118 2.841 -13.757 1.00 81.19 80 GLY A N 1
ATOM 622 C CA . GLY A 1 80 ? 8.334 3.954 -13.231 1.00 81.19 80 GLY A CA 1
ATOM 623 C C . GLY A 1 80 ? 6.848 3.616 -13.126 1.00 81.19 80 GLY A C 1
ATOM 624 O O . GLY A 1 80 ? 6.252 3.805 -12.068 1.00 81.19 80 GLY A O 1
ATOM 625 N N . GLY A 1 81 ? 6.256 3.049 -14.179 1.00 83.19 81 GLY A N 1
ATOM 626 C CA . GLY A 1 81 ? 4.858 2.617 -14.184 1.00 83.19 81 GLY A CA 1
ATOM 627 C C . GLY A 1 81 ? 4.585 1.530 -13.147 1.00 83.19 81 GLY A C 1
ATOM 628 O O . GLY A 1 81 ? 3.598 1.601 -12.415 1.00 83.19 81 GLY A O 1
ATOM 629 N N . LEU A 1 82 ? 5.499 0.568 -13.013 1.00 85.25 82 LEU A N 1
ATOM 630 C CA . LEU A 1 82 ? 5.420 -0.474 -11.997 1.00 85.25 82 LEU A CA 1
ATOM 631 C C . LEU A 1 82 ? 5.560 0.106 -10.586 1.00 85.25 82 LEU A C 1
ATOM 633 O O . LEU A 1 82 ? 4.784 -0.248 -9.704 1.00 85.25 82 LEU A O 1
ATOM 637 N N . GLY A 1 83 ? 6.477 1.052 -10.379 1.00 86.75 83 GLY A N 1
ATOM 638 C CA . GLY A 1 83 ? 6.615 1.784 -9.120 1.00 86.75 83 GLY A CA 1
ATOM 639 C C . GLY A 1 83 ? 5.340 2.538 -8.732 1.00 86.75 83 GLY A C 1
ATOM 640 O O . GLY A 1 83 ? 4.916 2.471 -7.579 1.00 86.75 83 GLY A O 1
ATOM 641 N N . VAL A 1 84 ? 4.677 3.192 -9.690 1.00 90.25 84 VAL A N 1
ATOM 642 C CA . VAL A 1 84 ? 3.383 3.858 -9.463 1.00 90.25 84 VAL A CA 1
ATOM 643 C C . VAL A 1 84 ? 2.299 2.843 -9.093 1.00 90.25 84 VAL A C 1
ATOM 645 O O . VAL A 1 84 ? 1.559 3.072 -8.139 1.00 90.25 84 VAL A O 1
ATOM 648 N N . LEU A 1 85 ? 2.226 1.704 -9.789 1.00 87.75 85 LEU A N 1
ATOM 649 C CA . LEU A 1 85 ? 1.293 0.616 -9.464 1.00 87.75 85 LEU A CA 1
ATOM 650 C C . LEU A 1 85 ? 1.500 0.098 -8.034 1.00 87.75 85 LEU A C 1
ATOM 652 O O . LEU A 1 85 ? 0.534 -0.041 -7.281 1.00 87.75 85 LEU A O 1
ATOM 656 N N . TRP A 1 86 ? 2.754 -0.119 -7.637 1.00 90.31 86 TRP A N 1
ATOM 657 C CA . TRP A 1 86 ? 3.128 -0.498 -6.276 1.00 90.31 86 TRP A CA 1
ATOM 658 C C . TRP A 1 86 ? 2.719 0.560 -5.246 1.00 90.31 86 TRP A C 1
ATOM 660 O O . TRP A 1 86 ? 2.098 0.224 -4.238 1.00 90.31 86 TRP A O 1
ATOM 670 N N . ALA A 1 87 ? 3.004 1.837 -5.510 1.00 90.00 87 ALA A N 1
ATOM 671 C CA . ALA A 1 87 ? 2.642 2.937 -4.621 1.00 90.00 87 ALA A CA 1
ATOM 672 C C . ALA A 1 87 ? 1.122 3.040 -4.431 1.00 90.00 87 ALA A C 1
ATOM 674 O O . ALA A 1 87 ? 0.643 3.162 -3.305 1.00 90.00 87 ALA A O 1
ATOM 675 N N . VAL A 1 88 ? 0.351 2.927 -5.515 1.00 90.88 88 VAL A N 1
ATOM 676 C CA . VAL A 1 88 ? -1.116 2.936 -5.472 1.00 90.88 88 VAL A CA 1
ATOM 677 C C . VAL A 1 88 ? -1.642 1.756 -4.656 1.00 90.88 88 VAL A C 1
ATOM 679 O O . VAL A 1 88 ? -2.505 1.949 -3.801 1.00 90.88 88 VAL A O 1
ATOM 682 N N . LEU A 1 89 ? -1.104 0.550 -4.859 1.00 89.25 89 LEU A N 1
ATOM 683 C CA . LEU A 1 89 ? -1.508 -0.639 -4.106 1.00 89.25 89 LEU A CA 1
ATOM 684 C C . LEU A 1 89 ? -1.236 -0.480 -2.602 1.00 89.25 89 LEU A C 1
ATOM 686 O O . LEU A 1 89 ? -2.106 -0.775 -1.781 1.00 89.25 89 LEU A O 1
ATOM 690 N N . VAL A 1 90 ? -0.054 0.031 -2.245 1.00 89.12 90 VAL A N 1
ATOM 691 C CA . VAL A 1 90 ? 0.320 0.313 -0.852 1.00 89.12 90 VAL A CA 1
ATOM 692 C C . VAL A 1 90 ? -0.607 1.360 -0.243 1.00 89.12 90 VAL A C 1
ATOM 694 O O . VAL A 1 90 ? -1.076 1.164 0.874 1.00 89.12 90 VAL A O 1
ATOM 697 N N . LEU A 1 91 ? -0.934 2.432 -0.971 1.00 90.25 91 LEU A N 1
ATOM 698 C CA . LEU A 1 91 ? -1.885 3.445 -0.510 1.00 90.25 91 LEU A CA 1
ATOM 699 C C . LEU A 1 91 ? -3.284 2.858 -0.292 1.00 90.25 91 LEU A C 1
ATOM 701 O O . LEU A 1 91 ? -3.904 3.129 0.735 1.00 90.25 91 LEU A O 1
ATOM 705 N N . PHE A 1 92 ? -3.777 2.024 -1.211 1.00 89.19 92 PHE A N 1
ATOM 706 C CA . PHE A 1 92 ? -5.067 1.350 -1.046 1.00 89.19 92 PHE A CA 1
ATOM 707 C C . PHE A 1 92 ? -5.098 0.478 0.208 1.00 89.19 92 PHE A C 1
ATOM 709 O O . PHE A 1 92 ? -6.019 0.611 1.015 1.00 89.19 92 PHE A O 1
ATOM 716 N N . TYR A 1 93 ? -4.071 -0.351 0.408 1.00 88.25 93 TYR A N 1
ATOM 717 C CA . TYR A 1 93 ? -3.907 -1.120 1.640 1.00 88.25 93 TYR A CA 1
ATOM 718 C C . TYR A 1 93 ? -3.888 -0.201 2.869 1.00 88.25 93 TYR A C 1
ATOM 720 O O . TYR A 1 93 ? -4.586 -0.462 3.850 1.00 88.25 93 TYR A O 1
ATOM 728 N N . TRP A 1 94 ? -3.147 0.909 2.796 1.00 89.81 94 TRP A N 1
ATOM 729 C CA . TRP A 1 94 ? -3.007 1.854 3.897 1.00 89.81 94 TRP A CA 1
ATOM 730 C C . TRP A 1 94 ? -4.362 2.392 4.362 1.00 89.81 94 TRP A C 1
ATOM 732 O O . TRP A 1 94 ? -4.677 2.358 5.553 1.00 89.81 94 TRP A O 1
ATOM 742 N N . PHE A 1 95 ? -5.193 2.837 3.418 1.00 88.69 95 PHE A N 1
ATOM 743 C CA . PHE A 1 95 ? -6.531 3.344 3.711 1.00 88.69 95 PHE A CA 1
ATOM 744 C C . PHE A 1 95 ? -7.510 2.249 4.143 1.00 88.69 95 PHE A C 1
ATOM 746 O O . PHE A 1 95 ? -8.339 2.502 5.020 1.00 88.69 95 PHE A O 1
ATOM 753 N N . ASP A 1 96 ? -7.426 1.039 3.581 1.00 86.81 96 ASP A N 1
ATOM 754 C CA . ASP A 1 96 ? -8.279 -0.074 4.011 1.00 86.81 96 ASP A CA 1
ATOM 755 C C . ASP A 1 96 ? -7.974 -0.487 5.465 1.00 86.81 96 ASP A C 1
ATOM 757 O O . ASP A 1 96 ? -8.914 -0.772 6.206 1.00 86.81 96 ASP A O 1
ATOM 761 N N . VAL A 1 97 ? -6.715 -0.425 5.929 1.00 87.19 97 VAL A N 1
ATOM 762 C CA . VAL A 1 97 ? -6.364 -0.638 7.352 1.00 87.19 97 VAL A CA 1
ATOM 763 C C . VAL A 1 97 ? -7.005 0.416 8.254 1.00 87.19 97 VAL A C 1
ATOM 765 O O . VAL A 1 97 ? -7.618 0.071 9.264 1.00 87.19 97 VAL A O 1
ATOM 768 N N . VAL A 1 98 ? -6.929 1.696 7.881 1.00 89.44 98 VAL A N 1
ATOM 769 C CA . VAL A 1 98 ? -7.562 2.794 8.636 1.00 89.44 98 VAL A CA 1
ATOM 770 C C . VAL A 1 98 ? -9.083 2.610 8.704 1.00 89.44 98 VAL A C 1
ATOM 772 O O . VAL A 1 98 ? -9.691 2.755 9.767 1.00 89.44 98 VAL A O 1
ATOM 775 N N . ALA A 1 99 ? -9.709 2.260 7.579 1.00 87.06 99 ALA A N 1
ATOM 776 C CA . ALA A 1 99 ? -11.147 2.034 7.495 1.00 87.06 99 ALA A CA 1
ATOM 777 C C . ALA A 1 99 ? -11.593 0.789 8.280 1.00 87.06 99 ALA A C 1
ATOM 779 O O . ALA A 1 99 ? -12.648 0.807 8.921 1.00 87.06 99 ALA A O 1
ATOM 780 N N . TRP A 1 100 ? -10.783 -0.269 8.264 1.00 88.56 100 TRP A N 1
ATOM 781 C CA . TRP A 1 100 ? -11.003 -1.469 9.060 1.00 88.56 100 TRP A CA 1
ATOM 782 C C . TRP A 1 100 ? -10.915 -1.167 10.560 1.00 88.56 100 TRP A C 1
ATOM 784 O O . TRP A 1 100 ? -11.850 -1.493 11.291 1.00 88.56 100 TRP A O 1
ATOM 794 N N . LEU A 1 101 ? -9.876 -0.450 11.004 1.00 87.25 101 LEU A N 1
ATOM 795 C CA . LEU A 1 101 ? -9.727 -0.012 12.397 1.00 87.25 101 LEU A CA 1
ATOM 796 C C . LEU A 1 101 ? -10.901 0.854 12.856 1.00 87.25 101 LEU A C 1
ATOM 798 O O . LEU A 1 101 ? -11.381 0.692 13.974 1.00 87.25 101 LEU A O 1
ATOM 802 N N . TYR A 1 102 ? -11.410 1.738 11.994 1.00 86.38 102 TYR A N 1
ATOM 803 C CA . TYR A 1 102 ? -12.617 2.509 12.292 1.00 86.38 102 TYR A CA 1
ATOM 804 C C . TYR A 1 102 ? -13.832 1.605 12.517 1.00 86.38 102 TYR A C 1
ATOM 806 O O . TYR A 1 102 ? -14.547 1.764 13.508 1.00 86.38 102 TYR A O 1
ATOM 814 N N . LYS A 1 103 ? -14.077 0.657 11.604 1.00 84.00 103 LYS A N 1
ATOM 815 C CA . LYS A 1 103 ? -15.217 -0.262 11.698 1.00 84.00 103 LYS A CA 1
ATOM 816 C C . LYS A 1 103 ? -15.134 -1.118 12.961 1.00 84.00 103 LYS A C 1
ATOM 818 O O . LYS A 1 103 ? -16.113 -1.191 13.697 1.00 84.00 103 LYS A O 1
ATOM 823 N N . GLU A 1 104 ? -13.985 -1.732 13.222 1.00 84.69 104 GLU A N 1
ATOM 824 C CA . GLU A 1 104 ? -13.802 -2.585 14.396 1.00 84.69 104 GLU A CA 1
ATOM 825 C C . GLU A 1 104 ? -13.883 -1.775 15.692 1.00 84.69 104 GLU A C 1
ATOM 827 O O . GLU A 1 104 ? -14.610 -2.165 16.598 1.00 84.69 104 GLU A O 1
ATOM 832 N N . ALA A 1 105 ? -13.264 -0.592 15.767 1.00 85.25 105 ALA A N 1
ATOM 833 C CA . ALA A 1 105 ? -13.389 0.266 16.944 1.00 85.25 105 ALA A CA 1
ATOM 834 C C . ALA A 1 105 ? -14.852 0.633 17.246 1.00 85.25 105 ALA A C 1
ATOM 836 O O . ALA A 1 105 ? -15.251 0.661 18.408 1.00 85.25 105 ALA A O 1
ATOM 837 N N . VAL A 1 106 ? -15.672 0.882 16.216 1.00 83.38 106 VAL A N 1
ATOM 838 C CA . VAL A 1 106 ? -17.111 1.128 16.392 1.00 83.38 106 VAL A CA 1
ATOM 839 C C . VAL A 1 106 ? -17.843 -0.126 16.871 1.00 83.38 106 VAL A C 1
ATOM 841 O O . VAL A 1 106 ? -18.657 -0.019 17.787 1.00 83.38 106 VAL A O 1
ATOM 844 N N . ASN A 1 107 ? -17.559 -1.289 16.279 1.00 81.88 107 ASN A N 1
ATOM 845 C CA . ASN A 1 107 ? -18.194 -2.558 16.643 1.00 81.88 107 ASN A CA 1
ATOM 846 C C . ASN A 1 107 ? -17.874 -2.981 18.082 1.00 81.88 107 ASN A C 1
ATOM 848 O O . ASN A 1 107 ? -18.721 -3.555 18.759 1.00 81.88 107 ASN A O 1
ATOM 852 N N . GLU A 1 108 ? -16.668 -2.679 18.559 1.00 81.00 108 GLU A N 1
ATOM 853 C CA . GLU A 1 108 ? -16.211 -3.048 19.901 1.00 81.00 108 GLU A CA 1
ATOM 854 C C . GLU A 1 108 ? -16.500 -1.985 20.966 1.00 81.00 108 GLU A C 1
ATOM 856 O O . GLU A 1 108 ? -16.155 -2.161 22.134 1.00 81.00 108 GLU A O 1
ATOM 861 N N . GLY A 1 109 ? -17.128 -0.867 20.584 1.00 79.62 109 GLY A N 1
ATOM 862 C CA . GLY A 1 109 ? -17.389 0.253 21.491 1.00 79.62 109 GLY A CA 1
ATOM 863 C C . GLY A 1 109 ? -16.120 0.981 21.956 1.00 79.62 109 GLY A C 1
ATOM 864 O O . GLY A 1 109 ? -16.158 1.722 22.936 1.00 79.62 109 GLY A O 1
ATOM 865 N N . MET A 1 110 ? -14.997 0.782 21.263 1.00 82.69 110 MET A N 1
ATOM 866 C CA . MET A 1 110 ? -13.715 1.437 21.522 1.00 82.69 110 MET A CA 1
ATOM 867 C C . MET A 1 110 ? -13.685 2.855 20.923 1.00 82.69 110 MET A C 1
ATOM 869 O O . MET A 1 110 ? -14.587 3.285 20.200 1.00 82.69 110 MET A O 1
ATOM 873 N N . ASN A 1 111 ? -12.637 3.628 21.235 1.00 84.62 111 ASN A N 1
ATOM 874 C CA . ASN A 1 111 ? -12.528 5.014 20.774 1.00 84.62 111 ASN A CA 1
ATOM 875 C C . ASN A 1 111 ? -12.436 5.100 19.236 1.00 84.62 111 ASN A C 1
ATOM 877 O O . ASN A 1 111 ? -11.431 4.735 18.630 1.00 84.62 111 ASN A O 1
ATOM 881 N N . LYS A 1 112 ? -13.485 5.652 18.620 1.00 82.38 112 LYS A N 1
ATOM 882 C CA . LYS A 1 112 ? -13.701 5.696 17.165 1.00 82.38 112 LYS A CA 1
ATOM 883 C C . LYS A 1 112 ? -12.678 6.541 16.403 1.00 82.38 112 LYS A C 1
ATOM 885 O O . LYS A 1 112 ? -12.552 6.354 15.200 1.00 82.38 112 LYS A O 1
ATOM 890 N N . SER A 1 113 ? -11.991 7.469 17.070 1.00 84.69 113 SER A N 1
ATOM 891 C CA . SER A 1 113 ? -11.026 8.374 16.428 1.00 84.69 113 SER A CA 1
ATOM 892 C C . SER A 1 113 ? -9.584 7.957 16.679 1.00 84.69 113 SER A C 1
ATOM 894 O O . SER A 1 113 ? -8.749 8.093 15.792 1.00 84.69 113 SER A O 1
ATOM 896 N N . LEU A 1 114 ? -9.288 7.406 17.858 1.00 87.94 114 LEU A N 1
ATOM 897 C CA . LEU A 1 114 ? -7.919 7.057 18.237 1.00 87.94 114 LEU A CA 1
ATOM 898 C C . LEU A 1 114 ? -7.336 5.960 17.338 1.00 87.94 114 LEU A C 1
ATOM 900 O O . LEU A 1 114 ? -6.235 6.118 16.822 1.00 87.94 114 LEU A O 1
ATOM 904 N N . TRP A 1 115 ? -8.088 4.883 17.102 1.00 88.50 115 TRP A N 1
ATOM 905 C CA . TRP A 1 115 ? -7.600 3.733 16.334 1.00 88.50 115 TRP A CA 1
ATOM 906 C C . TRP A 1 115 ? -7.343 4.035 14.854 1.00 88.50 115 TRP A C 1
ATOM 908 O O . TRP A 1 115 ? -6.272 3.676 14.372 1.00 88.50 115 TRP A O 1
ATOM 918 N N . PRO A 1 116 ? -8.226 4.748 14.130 1.00 87.44 116 PRO A N 1
ATOM 919 C CA . PRO A 1 116 ? -7.935 5.171 12.760 1.00 87.44 116 PRO A CA 1
ATOM 920 C C . PRO A 1 116 ? -6.736 6.114 12.657 1.00 87.44 116 PRO A C 1
ATOM 922 O O . PRO A 1 116 ? -5.946 5.977 11.729 1.00 87.44 116 PRO A O 1
ATOM 925 N N . ILE A 1 117 ? -6.576 7.049 13.605 1.00 89.50 117 ILE A N 1
ATOM 926 C CA . ILE A 1 117 ? -5.424 7.965 13.635 1.00 89.50 117 ILE A CA 1
ATOM 927 C C . ILE A 1 117 ? -4.134 7.170 13.847 1.00 89.50 117 ILE A C 1
ATOM 929 O O . ILE A 1 117 ? -3.165 7.366 13.118 1.00 89.50 117 ILE A O 1
ATOM 933 N N . LEU A 1 118 ? -4.135 6.218 14.782 1.00 89.56 118 LEU A N 1
ATOM 934 C CA . LEU A 1 118 ? -3.007 5.309 14.974 1.00 89.56 118 LEU A CA 1
ATOM 935 C C . LEU A 1 118 ? -2.723 4.501 13.699 1.00 89.56 118 LEU A C 1
ATOM 937 O O . LEU A 1 118 ? -1.571 4.388 13.294 1.00 89.56 118 LEU A O 1
ATOM 941 N N . GLY A 1 119 ? -3.764 3.996 13.032 1.00 88.56 119 GLY A N 1
ATOM 942 C CA . GLY A 1 119 ? -3.665 3.309 11.743 1.00 88.56 119 GLY A CA 1
ATOM 943 C C . GLY A 1 119 ? -3.078 4.168 10.627 1.00 88.56 119 GLY A C 1
ATOM 944 O O . GLY A 1 119 ? -2.396 3.652 9.748 1.00 88.56 119 GLY A O 1
ATOM 945 N N . LEU A 1 120 ? -3.299 5.480 10.669 1.00 89.88 120 LEU A N 1
ATOM 946 C CA . LEU A 1 120 ? -2.786 6.392 9.656 1.00 89.88 120 LEU A CA 1
ATOM 947 C C . LEU A 1 120 ? -1.270 6.582 9.765 1.00 89.88 120 LEU A C 1
ATOM 949 O O . LEU A 1 120 ? -0.617 6.661 8.733 1.00 89.88 120 LEU A O 1
ATOM 953 N N . PHE A 1 121 ? -0.718 6.638 10.981 1.00 86.69 121 PHE A N 1
ATOM 954 C CA . PHE A 1 121 ? 0.716 6.881 11.203 1.00 86.69 121 PHE A CA 1
ATOM 955 C C . PHE A 1 121 ? 1.527 5.601 11.418 1.00 86.69 121 PHE A 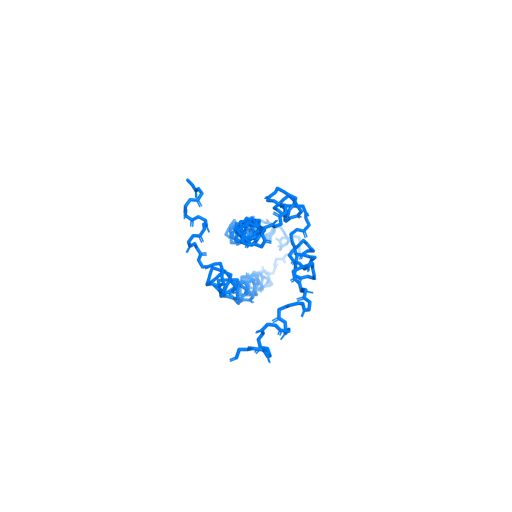C 1
ATOM 957 O O . PHE A 1 121 ? 2.646 5.488 10.932 1.00 86.69 121 PHE A O 1
ATOM 964 N N . PHE A 1 122 ? 0.959 4.629 12.130 1.00 86.56 122 PHE A N 1
ATOM 965 C CA . PHE A 1 122 ? 1.641 3.405 12.550 1.00 86.56 122 PHE A CA 1
ATOM 966 C C . PHE A 1 122 ? 1.101 2.143 11.863 1.00 86.56 122 PHE A C 1
ATOM 968 O O . PHE A 1 122 ? 1.600 1.060 12.146 1.00 86.56 122 PHE A O 1
ATOM 975 N N . ASN A 1 123 ? 0.098 2.269 10.982 1.00 88.38 123 ASN A N 1
ATOM 976 C CA . ASN A 1 123 ? -0.517 1.230 10.140 1.00 88.38 123 ASN A CA 1
ATOM 977 C C . ASN A 1 123 ? -0.480 -0.201 10.712 1.00 88.38 123 ASN A C 1
ATOM 979 O O . ASN A 1 123 ? -1.368 -0.576 11.478 1.00 88.38 123 ASN A O 1
ATOM 983 N N . PHE A 1 124 ? 0.552 -0.984 10.380 1.00 84.38 124 PHE A N 1
ATOM 984 C CA . PHE A 1 124 ? 0.722 -2.358 10.854 1.00 84.38 124 PHE A CA 1
ATOM 985 C C . PHE A 1 124 ? 0.809 -2.456 12.386 1.00 84.38 124 PHE A C 1
ATOM 987 O O . PHE A 1 124 ? 0.134 -3.285 12.991 1.00 84.38 124 PHE A O 1
ATOM 994 N N . LEU A 1 125 ? 1.582 -1.575 13.027 1.00 87.06 125 LEU A N 1
ATOM 995 C CA . LEU A 1 125 ? 1.723 -1.518 14.485 1.00 87.06 125 LEU A CA 1
ATOM 996 C C . LEU A 1 125 ? 0.382 -1.217 15.162 1.00 87.06 125 LEU A C 1
ATOM 998 O O . LEU A 1 125 ? 0.048 -1.812 16.183 1.00 87.06 125 LEU A O 1
ATOM 1002 N N . ALA A 1 126 ? -0.405 -0.317 14.573 1.00 88.62 126 ALA A N 1
ATOM 1003 C CA . ALA A 1 126 ? -1.727 0.032 15.077 1.00 88.62 126 ALA A CA 1
ATOM 1004 C C . ALA A 1 126 ? -2.725 -1.121 14.934 1.00 88.62 126 ALA A C 1
ATOM 1006 O O . ALA A 1 126 ? -3.494 -1.372 15.859 1.00 88.62 126 ALA A O 1
ATOM 1007 N N . ALA A 1 127 ? -2.691 -1.844 13.811 1.00 85.56 127 ALA A N 1
ATOM 1008 C CA . ALA A 1 127 ? -3.493 -3.048 13.624 1.00 85.56 127 ALA A CA 1
ATOM 1009 C C . ALA A 1 127 ? -3.139 -4.123 14.665 1.00 85.56 127 ALA A C 1
ATOM 1011 O O . ALA A 1 127 ? -4.034 -4.699 15.283 1.00 85.56 127 ALA A O 1
ATOM 1012 N N . PHE A 1 128 ? -1.847 -4.333 14.925 1.00 85.81 128 PHE A N 1
ATOM 1013 C CA . PHE A 1 128 ? -1.379 -5.292 15.925 1.00 85.81 128 PHE A CA 1
ATOM 1014 C C . PHE A 1 128 ? -1.781 -4.888 17.351 1.00 85.81 128 PHE A C 1
ATOM 1016 O O . PHE A 1 128 ? -2.342 -5.691 18.095 1.00 85.81 128 PHE A O 1
ATOM 1023 N N . ALA A 1 129 ? -1.571 -3.621 17.716 1.00 87.31 129 ALA A N 1
ATOM 1024 C CA . ALA A 1 129 ? -1.987 -3.078 19.006 1.00 87.31 129 ALA A CA 1
ATOM 1025 C C . ALA A 1 129 ? -3.506 -3.183 19.206 1.00 87.31 129 ALA A C 1
ATOM 1027 O O . ALA A 1 129 ? -3.964 -3.535 20.292 1.00 87.31 129 ALA A O 1
ATOM 1028 N N . PHE A 1 130 ? -4.290 -2.935 18.151 1.00 86.31 130 PHE A N 1
ATOM 1029 C CA . PHE A 1 130 ? -5.737 -3.111 18.185 1.00 86.31 130 PHE A CA 1
ATOM 1030 C C . PHE A 1 130 ? -6.116 -4.568 18.463 1.00 86.31 130 PHE A C 1
ATOM 1032 O O . PHE A 1 1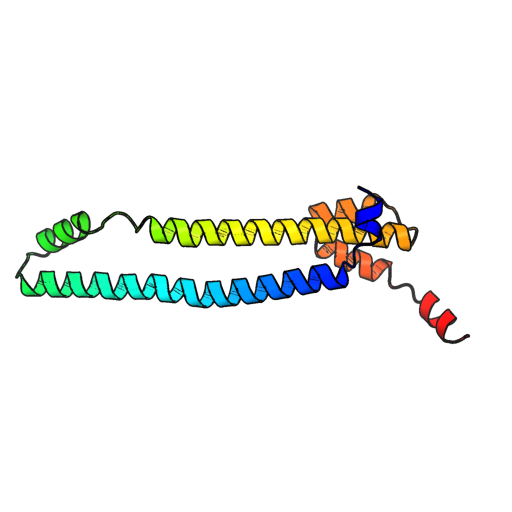30 ? -6.965 -4.816 19.313 1.00 86.31 130 PHE A O 1
ATOM 1039 N N . MET A 1 131 ? -5.459 -5.535 17.809 1.00 84.94 131 MET A N 1
ATOM 1040 C CA . MET A 1 131 ? -5.703 -6.961 18.055 1.00 84.94 131 MET A CA 1
ATOM 1041 C C . MET A 1 131 ? -5.383 -7.364 19.498 1.00 84.94 131 MET A C 1
ATOM 1043 O O . MET A 1 131 ? -6.181 -8.079 20.092 1.00 84.94 131 MET A O 1
ATOM 1047 N N . ILE A 1 132 ? -4.286 -6.863 20.074 1.00 85.69 132 ILE A N 1
ATOM 1048 C CA . ILE A 1 132 ? -3.914 -7.124 21.475 1.00 85.69 132 ILE A CA 1
ATOM 1049 C C . ILE A 1 132 ? -4.956 -6.545 22.438 1.00 85.69 132 ILE A C 1
ATOM 1051 O O . ILE A 1 132 ? -5.399 -7.225 23.356 1.00 85.69 132 ILE A O 1
ATOM 1055 N N . VAL A 1 133 ? -5.378 -5.292 22.237 1.00 84.44 133 VAL A N 1
ATOM 1056 C CA . VAL A 1 133 ? -6.362 -4.643 23.125 1.00 84.44 133 VAL A CA 1
ATOM 1057 C C . VAL A 1 133 ? -7.752 -5.273 22.995 1.00 84.44 133 VAL A C 1
ATOM 1059 O O . VAL A 1 133 ? -8.504 -5.333 23.974 1.00 84.44 133 VAL A O 1
ATOM 1062 N N . ARG A 1 134 ? -8.090 -5.750 21.794 1.00 80.44 134 ARG A N 1
ATOM 1063 C CA . ARG A 1 134 ? -9.316 -6.496 21.512 1.00 80.44 134 ARG A CA 1
ATOM 1064 C C . ARG A 1 134 ? -9.336 -7.876 22.166 1.00 80.44 134 ARG A C 1
ATOM 1066 O O . ARG A 1 134 ? -10.423 -8.357 22.496 1.00 80.44 134 ARG A O 1
ATOM 1073 N N . ASP A 1 135 ? -8.182 -8.518 22.336 1.00 77.69 135 ASP A N 1
ATOM 1074 C CA . ASP A 1 135 ? -8.055 -9.864 22.899 1.00 77.69 135 ASP A CA 1
ATOM 1075 C C . ASP A 1 135 ? -8.344 -9.861 24.413 1.00 77.69 135 ASP A C 1
ATOM 1077 O O . ASP A 1 135 ? -7.469 -9.982 25.267 1.00 77.69 135 ASP A O 1
ATOM 1081 N N . ARG A 1 136 ? -9.614 -9.632 24.776 1.00 65.31 136 ARG A N 1
ATOM 1082 C CA . ARG A 1 136 ? -10.095 -9.741 26.153 1.00 65.31 136 ARG A CA 1
ATOM 1083 C C . ARG A 1 136 ? -10.536 -11.184 26.435 1.00 65.31 136 ARG A C 1
ATOM 1085 O O . ARG A 1 136 ? -11.445 -11.680 25.761 1.00 65.31 136 ARG A O 1
ATOM 1092 N N . PRO A 1 137 ? -10.035 -11.821 27.510 1.00 54.31 137 PRO A N 1
ATOM 1093 C CA . PRO A 1 137 ? -10.376 -13.202 27.876 1.00 54.31 137 PRO A CA 1
ATOM 1094 C C . PRO A 1 137 ? -11.851 -13.406 28.273 1.00 54.31 137 PRO A C 1
ATOM 1096 O O . PRO A 1 137 ? -12.334 -14.535 28.336 1.00 54.31 137 PRO A O 1
ATOM 1099 N N . SER A 1 138 ? -12.622 -12.335 28.483 1.00 52.94 138 SER A N 1
ATOM 1100 C CA . SER A 1 138 ? -14.043 -12.404 28.847 1.00 52.94 138 SER A CA 1
ATOM 1101 C C . SER A 1 138 ? -14.972 -12.937 27.743 1.00 52.94 138 SER A C 1
ATOM 1103 O O . SER A 1 138 ? -16.142 -13.201 28.024 1.00 52.94 138 SER A O 1
ATOM 1105 N N . ARG A 1 139 ? -14.488 -13.147 26.507 1.00 53.72 139 ARG A N 1
ATOM 1106 C CA . ARG A 1 139 ? -15.249 -13.859 25.457 1.00 53.72 139 ARG A CA 1
ATOM 1107 C C . ARG A 1 139 ? -15.155 -15.384 25.565 1.00 53.72 139 ARG A C 1
ATOM 1109 O O . ARG A 1 139 ? -16.106 -16.058 25.183 1.00 53.72 139 ARG A O 1
ATOM 1116 N N . VAL A 1 140 ? -14.078 -15.922 26.142 1.00 53.59 140 VAL A N 1
ATOM 1117 C CA . VAL A 1 140 ? -13.908 -17.376 26.337 1.00 53.59 140 VAL A CA 1
ATOM 1118 C C . VAL A 1 140 ? -14.896 -17.898 27.388 1.00 53.59 140 VAL A C 1
ATOM 1120 O O . VAL A 1 140 ? -15.509 -18.943 27.200 1.00 53.59 140 VAL A O 1
ATOM 1123 N N . GLY A 1 141 ? -15.156 -17.115 28.442 1.00 47.38 141 GLY A N 1
ATOM 1124 C CA . GLY A 1 141 ? -16.114 -17.482 29.493 1.00 47.38 141 GLY A CA 1
ATOM 1125 C C . GLY A 1 141 ? -17.584 -17.509 29.050 1.00 47.38 141 GLY A C 1
ATOM 1126 O O . GLY A 1 141 ? -18.365 -18.260 29.619 1.00 47.38 141 GLY A O 1
ATOM 1127 N N . LYS A 1 142 ? -17.970 -16.739 28.020 1.00 47.28 142 LYS A N 1
ATOM 1128 C CA . LYS A 1 142 ? -19.350 -16.746 27.493 1.00 47.28 142 LYS A CA 1
ATOM 1129 C C . LYS A 1 142 ? -19.616 -17.879 26.499 1.00 47.28 142 LYS A C 1
ATOM 1131 O O . LYS A 1 142 ? -20.750 -18.326 26.413 1.00 47.28 142 LYS A O 1
ATOM 1136 N N . ALA A 1 143 ? -18.597 -18.352 25.780 1.00 51.75 143 ALA A N 1
ATOM 1137 C CA . ALA A 1 143 ? -18.719 -19.511 24.891 1.00 51.75 143 ALA A CA 1
ATOM 1138 C C . ALA A 1 143 ? -18.692 -20.852 25.649 1.00 51.75 143 ALA A C 1
ATOM 1140 O O . ALA A 1 143 ? -19.196 -21.840 25.140 1.00 51.75 143 ALA A O 1
ATOM 1141 N N . ALA A 1 144 ? -18.137 -20.885 26.865 1.00 51.91 144 ALA A N 1
ATOM 1142 C CA . ALA A 1 144 ? -18.166 -22.060 27.741 1.00 51.91 144 ALA A CA 1
ATOM 1143 C C . ALA A 1 144 ? -19.461 -22.183 28.578 1.00 51.91 144 ALA A C 1
ATOM 1145 O O . ALA A 1 144 ? -19.594 -23.123 29.357 1.00 51.91 144 ALA A O 1
ATOM 1146 N N . GLN A 1 145 ? -20.385 -21.222 28.461 1.00 47.81 145 GLN A N 1
ATOM 1147 C CA . GLN A 1 145 ? -21.658 -21.177 29.198 1.00 47.81 145 GLN A CA 1
ATOM 1148 C C . GLN A 1 145 ? -22.896 -21.190 28.278 1.00 47.81 145 GLN A C 1
ATOM 1150 O O . GLN A 1 145 ? -24.004 -20.968 28.763 1.00 47.81 145 GLN A O 1
ATOM 1155 N N . ALA A 1 146 ? -22.715 -21.426 26.976 1.00 44.47 146 ALA A N 1
ATOM 1156 C CA . ALA A 1 146 ? -23.788 -21.631 25.999 1.00 44.47 146 ALA A CA 1
ATOM 1157 C C . ALA A 1 146 ? -23.748 -23.078 25.499 1.00 44.47 146 ALA A C 1
ATOM 1159 O O . ALA A 1 146 ? -24.842 -23.642 25.286 1.00 44.47 146 ALA A O 1
#

Sequence (146 aa):
MKNRIMHKDFAKAFRLILVIFIVLAVFTAVAIPLSLSQQISDASHFRQQAQAADMTEHQAERALKSSITPLNATNYAIIGGLGVLWAVLVLFYWFDVVAWLYKEAVNEGMNKSLWPILGLFFNFLAAFAFMIVRDRPSRVGKAAQA

pLDDT: mean 73.4, std 14.37, range [44.47, 90.88]

Foldseek 3Di:
DVVVLQPDPLVVVVVVLVVVVVVLVVVCVVVVVVVVVVVVVVVVVLVVVCVVVVHDPVRSVVCVVVVPPDPPVVVVCVVVVSVVVVVVSVVVLLVSLLSVQLNVCVVVVHDNPPLSVCSNPVVVVSSVVSVVVVPDCVVVVVVVVD